Protein AF-A0A1J3EEC4-F1 (afdb_monomer_lite)

Sequence (101 aa):
VDYKSPPPPYVYSSPPPPYYSPSPKVEYKSPPPPYVYSSPPPPVYSPAPKVEYKSPPPPYVYSSPPPPYYSPSPKVDYKSPPPPYVYSSPPPPYYSPSPKV

Organism: Noccaea caerulescens (NCBI:txid107243)

Radius of gyration: 27.01 Å; chains: 1; bounding box: 49×53×60 Å

pLDDT: mean 74.0, std 7.55, range [48.78, 82.81]

Foldseek 3Di:
DPPDDDDPADADDDDAADADDEDDADADADADDADEDEDDDDDDDDDDDDDDDPDDDGDHDDDDHPDYDDDDYDDYDYPDDHDDHDYDYDDDDDDDPDDDD

InterPro domains:
  IPR006706 Extensin domain [PF04554] (3-34)
  IPR006706 Extensin domain [PF04554] (35-84)

Secondary structure (DSSP, 8-state):
----SPPPP-EEEPPPPPPBPPPPP--BSSPPPPPEEEPPPPP-PPPPPPP--SSPPPPPEEEPPPPPPBPPPPP--BSSPPPPPEEEPPPPP--PPPPP-

Structure (mmCIF, N/CA/C/O backbone):
data_AF-A0A1J3EEC4-F1
#
_entry.id   AF-A0A1J3EEC4-F1
#
loop_
_atom_site.group_PDB
_atom_site.id
_atom_site.type_symbol
_atom_site.label_atom_id
_atom_site.label_alt_id
_atom_site.label_comp_id
_atom_site.label_asym_id
_atom_site.label_entity_id
_atom_site.label_seq_id
_atom_site.pdbx_PDB_ins_code
_atom_site.Cartn_x
_atom_site.Cartn_y
_atom_site.Cartn_z
_atom_site.occupancy
_atom_site.B_iso_or_equiv
_atom_site.auth_seq_id
_atom_site.auth_comp_id
_atom_site.auth_asym_id
_atom_site.auth_atom_id
_atom_site.pdbx_PDB_model_num
ATOM 1 N N . VAL A 1 1 ? 34.450 -30.167 21.405 1.00 49.50 1 VAL A N 1
ATOM 2 C CA . VAL A 1 1 ? 33.981 -28.772 21.542 1.00 49.50 1 VAL A CA 1
ATOM 3 C C . VAL A 1 1 ? 32.694 -28.837 22.336 1.00 49.50 1 VAL A C 1
ATOM 5 O O . VAL A 1 1 ? 31.651 -29.134 21.768 1.00 49.50 1 VAL A O 1
ATOM 8 N N . ASP A 1 2 ? 32.792 -28.713 23.655 1.00 48.78 2 ASP A N 1
ATOM 9 C CA . ASP A 1 2 ? 31.638 -28.719 24.552 1.00 48.78 2 ASP A CA 1
ATOM 10 C C . ASP A 1 2 ? 30.780 -27.483 24.275 1.00 48.78 2 ASP A C 1
ATOM 12 O O . ASP A 1 2 ? 31.132 -26.362 24.650 1.00 48.78 2 ASP A O 1
ATOM 16 N N . TYR A 1 3 ? 29.668 -27.675 23.564 1.00 50.53 3 TYR A N 1
ATOM 17 C CA . TYR A 1 3 ? 28.681 -26.623 23.355 1.00 50.53 3 TYR A CA 1
ATOM 18 C C . TYR A 1 3 ? 27.953 -26.373 24.679 1.00 50.53 3 TYR A C 1
ATOM 20 O O . TYR A 1 3 ? 26.975 -27.032 25.026 1.00 50.53 3 TYR A O 1
ATOM 28 N N . LYS A 1 4 ? 28.483 -25.413 25.441 1.00 62.03 4 LYS A N 1
ATOM 29 C CA . LYS A 1 4 ? 27.794 -24.743 26.547 1.00 62.03 4 LYS A CA 1
ATOM 30 C C . LYS A 1 4 ? 26.421 -24.282 26.060 1.00 62.03 4 LYS A C 1
ATOM 32 O O . LYS A 1 4 ? 26.376 -23.576 25.065 1.00 62.03 4 LYS A O 1
ATOM 37 N N . SER A 1 5 ? 25.378 -24.727 26.770 1.00 65.62 5 SER A N 1
ATOM 38 C CA . SER A 1 5 ? 23.954 -24.338 26.759 1.00 65.62 5 SER A CA 1
ATOM 39 C C . SER A 1 5 ? 23.400 -23.676 25.481 1.00 65.62 5 SER A C 1
ATOM 41 O O . SER A 1 5 ? 23.916 -22.640 25.066 1.00 65.62 5 SER A O 1
ATOM 43 N N . PRO A 1 6 ? 22.278 -24.162 24.906 1.00 71.69 6 PRO A N 1
ATOM 44 C CA . PRO A 1 6 ? 21.654 -23.503 23.758 1.00 71.69 6 PRO A CA 1
ATOM 45 C C . PRO A 1 6 ? 21.379 -22.016 24.055 1.00 71.69 6 PRO A C 1
ATOM 47 O O . PRO A 1 6 ? 21.034 -21.680 25.196 1.00 71.69 6 PRO A O 1
ATOM 50 N N . PRO A 1 7 ? 21.549 -21.120 23.062 1.00 72.50 7 PRO A N 1
ATOM 51 C CA . PRO A 1 7 ? 21.265 -19.705 23.245 1.00 72.50 7 PRO A CA 1
ATOM 52 C C . PRO A 1 7 ? 19.791 -19.513 23.627 1.00 72.50 7 PRO A C 1
ATOM 54 O O . PRO A 1 7 ? 18.935 -20.279 23.171 1.00 72.50 7 PRO A O 1
ATOM 57 N N . PRO A 1 8 ? 19.474 -18.503 24.455 1.00 75.25 8 PRO A N 1
ATOM 58 C CA . PRO A 1 8 ? 18.093 -18.202 24.791 1.00 75.25 8 PRO A CA 1
ATOM 59 C C . PRO A 1 8 ? 17.295 -17.875 23.517 1.00 75.25 8 PRO A C 1
ATOM 61 O O . PRO A 1 8 ? 17.864 -17.351 22.552 1.00 75.25 8 PRO A O 1
ATOM 64 N N . PRO A 1 9 ? 15.982 -18.168 23.498 1.00 77.38 9 PRO A N 1
ATOM 65 C CA . PRO A 1 9 ? 15.130 -17.820 22.370 1.00 77.38 9 PRO A CA 1
ATOM 66 C C . PRO A 1 9 ? 15.186 -16.313 22.121 1.00 77.38 9 PRO A C 1
ATOM 68 O O . PRO A 1 9 ? 15.101 -15.507 23.050 1.00 77.38 9 PRO A O 1
ATOM 71 N N . TYR A 1 10 ? 15.331 -15.934 20.852 1.00 79.06 10 TYR A N 1
ATOM 72 C CA . TYR A 1 10 ? 15.277 -14.533 20.464 1.00 79.06 10 TYR A CA 1
ATOM 73 C C . TYR A 1 10 ? 13.835 -14.038 20.589 1.00 79.06 10 TYR A C 1
ATOM 75 O O . TYR A 1 10 ? 12.943 -14.511 19.882 1.00 79.06 10 TYR A O 1
ATOM 83 N N . VAL A 1 11 ? 13.619 -13.089 21.501 1.00 77.38 11 VAL A N 1
ATOM 84 C CA . VAL A 1 11 ? 12.331 -12.418 21.681 1.00 77.38 11 VAL A CA 1
ATOM 85 C C . VAL A 1 11 ? 12.373 -11.106 20.919 1.00 77.38 11 VAL A C 1
ATOM 87 O O . VAL A 1 11 ? 1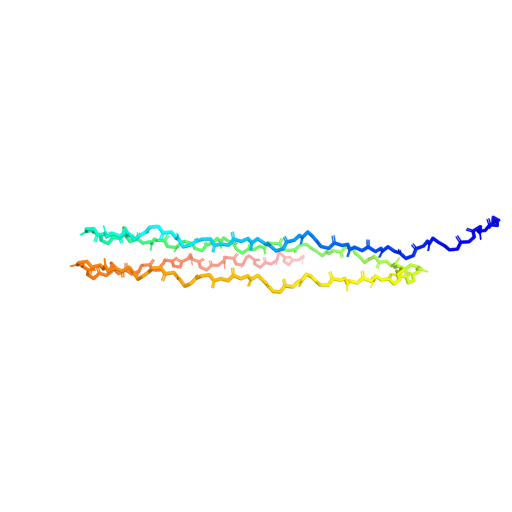3.144 -10.205 21.252 1.00 77.38 11 VAL A O 1
ATOM 90 N N . TYR A 1 12 ? 11.533 -11.002 19.896 1.00 80.94 12 TYR A N 1
ATOM 91 C CA . TYR A 1 12 ? 11.360 -9.767 19.151 1.00 80.94 12 TYR A CA 1
ATOM 92 C C . TYR A 1 12 ? 10.124 -9.026 19.652 1.00 80.94 12 TYR A C 1
ATOM 94 O O . TYR A 1 12 ? 8.992 -9.479 19.465 1.00 80.94 12 TYR A O 1
ATOM 102 N N . SER A 1 13 ? 10.350 -7.870 20.270 1.00 76.62 13 SER A N 1
ATOM 103 C CA . SER A 1 13 ? 9.287 -6.931 20.617 1.00 76.62 13 SER A CA 1
ATOM 104 C C . SER A 1 13 ? 9.128 -5.924 19.488 1.00 76.62 13 SER A C 1
ATOM 106 O O . SER A 1 13 ? 10.042 -5.149 19.206 1.00 76.62 13 SER A O 1
ATOM 108 N N . SER A 1 14 ? 7.960 -5.928 18.851 1.00 78.25 14 SER A N 1
ATOM 109 C CA . SER A 1 14 ? 7.629 -4.907 17.859 1.00 78.25 14 SER A CA 1
ATOM 110 C C . SER A 1 14 ? 7.499 -3.533 18.541 1.00 78.25 14 SER A C 1
ATOM 112 O O . SER A 1 14 ? 6.987 -3.462 19.663 1.00 78.25 14 SER A O 1
ATOM 114 N N . PRO A 1 15 ? 7.936 -2.435 17.898 1.00 82.81 15 PRO A N 1
ATOM 115 C CA . PRO A 1 15 ? 7.689 -1.084 18.400 1.00 82.81 15 PRO A CA 1
ATOM 116 C C . PRO A 1 15 ? 6.176 -0.794 18.509 1.00 82.81 15 PRO A C 1
ATOM 118 O O . PRO A 1 15 ? 5.374 -1.479 17.864 1.00 82.81 15 PRO A O 1
ATOM 121 N N . PRO A 1 16 ? 5.761 0.210 19.309 1.00 80.75 16 PRO A N 1
ATOM 122 C CA . PRO A 1 16 ? 4.352 0.582 19.431 1.00 80.75 16 PRO A CA 1
ATOM 123 C C . PRO A 1 16 ? 3.757 0.971 18.068 1.00 80.75 16 PRO A C 1
ATOM 125 O O . PRO A 1 16 ? 4.478 1.495 17.211 1.00 80.75 16 PRO A O 1
ATOM 128 N N . PRO A 1 17 ? 2.447 0.740 17.856 1.00 79.94 17 PRO A N 1
ATOM 129 C CA . PRO A 1 17 ? 1.816 1.085 16.594 1.00 79.94 17 PRO A CA 1
ATOM 130 C C . PRO A 1 17 ? 1.835 2.608 16.375 1.00 79.94 17 PRO A C 1
ATOM 132 O O . PRO A 1 17 ? 1.683 3.376 17.331 1.00 79.94 17 PRO A O 1
ATOM 135 N N . PRO A 1 18 ? 1.995 3.067 15.123 1.00 81.44 18 PRO A N 1
ATOM 136 C CA . PRO A 1 18 ? 1.898 4.482 14.792 1.00 81.44 18 PRO A CA 1
ATOM 137 C C . PRO A 1 18 ? 0.485 5.014 15.066 1.00 81.44 18 PRO A C 1
ATOM 139 O O . PRO A 1 18 ? -0.512 4.340 14.805 1.00 81.44 18 PRO A O 1
ATOM 142 N N . TYR A 1 19 ? 0.409 6.251 15.561 1.00 77.00 19 TYR A N 1
ATOM 143 C CA . TYR A 1 19 ? -0.846 6.983 15.710 1.00 77.00 19 TYR A CA 1
ATOM 144 C C . TYR A 1 19 ? -1.049 7.927 14.522 1.00 77.00 19 TYR A C 1
ATOM 146 O O . TYR A 1 19 ? -0.196 8.774 14.248 1.00 77.00 19 TYR A O 1
ATOM 154 N N . TYR A 1 20 ? -2.187 7.797 13.833 1.00 76.56 20 TYR A N 1
ATOM 155 C CA . TYR A 1 20 ? -2.533 8.627 12.678 1.00 76.56 20 TYR A CA 1
ATOM 156 C C . TYR A 1 20 ? -3.651 9.613 13.024 1.00 76.56 20 TYR A C 1
ATOM 158 O O . TYR A 1 20 ? -4.809 9.235 13.219 1.00 76.56 20 TYR A O 1
ATOM 166 N N . SER A 1 21 ? -3.300 10.898 13.054 1.00 76.06 21 SER A N 1
ATOM 167 C CA . SER A 1 21 ? -4.261 12.000 13.154 1.00 76.06 21 SER A CA 1
ATOM 168 C C . SER A 1 21 ? -4.857 12.342 11.783 1.00 76.06 21 SER A C 1
ATOM 170 O O . SER A 1 21 ? -4.154 12.243 10.773 1.00 76.06 21 SER A O 1
ATOM 172 N N . PRO A 1 22 ? -6.127 12.788 11.719 1.00 76.38 22 PRO A N 1
ATOM 173 C CA . PRO A 1 22 ? -6.727 13.220 10.464 1.00 76.38 22 PRO A CA 1
ATOM 174 C C . PRO A 1 22 ? -6.019 14.471 9.927 1.00 76.38 22 PRO A C 1
ATOM 176 O O . PRO A 1 22 ? -5.754 15.424 10.661 1.00 76.38 22 PRO A O 1
ATOM 179 N N . SER A 1 23 ? -5.721 14.472 8.630 1.00 77.62 23 SER A N 1
ATOM 180 C CA . SER A 1 23 ? -5.196 15.639 7.915 1.00 77.62 23 SER A CA 1
ATOM 181 C C . SER A 1 23 ? -6.267 16.736 7.765 1.00 77.62 23 SER A C 1
ATOM 183 O O . SER A 1 23 ? -7.463 16.432 7.813 1.00 77.62 23 SER A O 1
ATOM 185 N N . PRO A 1 24 ? -5.884 18.014 7.569 1.00 77.62 24 PRO A N 1
ATOM 186 C CA . PRO A 1 24 ? -6.843 19.081 7.281 1.00 77.62 24 PRO A CA 1
ATOM 187 C C . PRO A 1 24 ? -7.637 18.805 5.994 1.00 77.62 24 PRO A C 1
ATOM 189 O O . PRO A 1 24 ? -7.147 18.154 5.071 1.00 77.62 24 PRO A O 1
ATOM 192 N N . LYS A 1 25 ? -8.870 19.326 5.924 1.00 75.56 25 LYS A N 1
ATOM 193 C CA . LYS A 1 25 ? -9.688 19.281 4.701 1.00 75.56 25 LYS A CA 1
ATOM 194 C C . LYS A 1 25 ? -9.034 20.149 3.628 1.00 75.56 25 LYS A C 1
ATOM 196 O O . LYS A 1 25 ? -8.803 21.333 3.860 1.00 75.56 25 LYS A O 1
ATOM 201 N N . VAL A 1 26 ? -8.768 19.565 2.464 1.00 78.25 26 VAL A N 1
ATOM 202 C CA . VAL A 1 26 ? -8.223 20.273 1.302 1.00 78.25 26 VAL A CA 1
ATOM 203 C C . VAL A 1 26 ? -9.319 20.387 0.248 1.00 78.25 26 VAL A C 1
ATOM 205 O O . VAL A 1 26 ? -9.883 19.378 -0.167 1.00 78.25 26 VAL A O 1
ATOM 208 N N . GLU A 1 27 ? -9.616 21.613 -0.180 1.00 77.56 27 GLU A N 1
ATOM 209 C CA . GLU A 1 27 ? -10.509 21.878 -1.310 1.00 77.56 27 GLU A CA 1
ATOM 210 C C . GLU A 1 27 ? -9.654 22.112 -2.561 1.00 77.56 27 GLU A C 1
ATOM 212 O O . GLU A 1 27 ? -8.887 23.079 -2.639 1.00 77.56 27 GLU A O 1
ATOM 217 N N . TYR A 1 28 ? -9.760 21.215 -3.543 1.00 74.75 28 TYR A N 1
ATOM 218 C CA . TYR A 1 28 ? -9.003 21.328 -4.788 1.00 74.75 28 TYR A CA 1
ATOM 219 C C . TYR A 1 28 ? -9.812 22.098 -5.829 1.00 74.75 28 TYR A C 1
ATOM 221 O O . TYR A 1 28 ? -10.919 21.714 -6.205 1.00 74.75 28 TYR A O 1
ATOM 229 N N . LYS A 1 29 ? -9.231 23.193 -6.330 1.00 78.94 29 LYS A N 1
ATOM 230 C CA . LYS A 1 29 ? -9.844 24.005 -7.394 1.00 78.94 29 LYS A CA 1
ATOM 231 C C . LYS A 1 29 ? -9.757 23.350 -8.773 1.00 78.94 29 LYS A C 1
ATOM 233 O O . LYS A 1 29 ? -10.633 23.584 -9.594 1.00 78.94 29 LYS A O 1
ATOM 238 N N . SER A 1 30 ? -8.730 22.535 -9.002 1.00 74.38 30 SER A N 1
ATOM 239 C CA . SER A 1 30 ? -8.461 21.886 -10.286 1.00 74.38 30 SER A CA 1
ATOM 240 C C . SER A 1 30 ? -8.105 20.417 -10.070 1.00 74.38 30 SER A C 1
ATOM 242 O O . SER A 1 30 ? -7.503 20.092 -9.040 1.00 74.38 30 SER A O 1
ATOM 244 N N . PRO A 1 31 ? -8.450 19.528 -11.016 1.00 75.44 31 PRO A N 1
ATOM 245 C CA . PRO A 1 31 ? -8.033 18.139 -10.941 1.00 75.44 31 PRO A CA 1
ATOM 246 C C . PRO A 1 31 ? -6.507 18.031 -11.153 1.00 75.44 31 PRO A C 1
ATOM 248 O O . PRO A 1 31 ? -5.906 18.925 -11.759 1.00 75.44 31 PRO A O 1
ATOM 251 N N . PRO A 1 32 ? -5.856 16.962 -10.655 1.00 75.88 32 PRO A N 1
ATOM 252 C CA . PRO A 1 32 ? -4.441 16.710 -10.925 1.00 75.88 32 PRO A CA 1
ATOM 253 C C . PRO A 1 32 ? -4.195 16.527 -12.435 1.00 75.88 32 PRO A C 1
ATOM 255 O O . PRO A 1 32 ? -5.125 16.173 -13.161 1.00 75.88 32 PRO A O 1
ATOM 258 N N . PRO A 1 33 ? -2.965 16.750 -12.933 1.00 78.56 33 PRO A N 1
ATOM 259 C CA . PRO A 1 33 ? -2.636 16.511 -14.337 1.00 78.56 33 PRO A CA 1
ATOM 260 C C . PRO A 1 33 ? -2.794 15.023 -14.713 1.00 78.56 33 PRO A C 1
ATOM 262 O O . PRO A 1 33 ? -2.703 14.158 -13.836 1.00 78.56 33 PRO A O 1
ATOM 265 N N . PRO A 1 34 ? -3.006 14.702 -16.005 1.00 78.12 34 PRO A N 1
ATOM 266 C CA . PRO A 1 34 ? -3.095 13.321 -16.465 1.00 78.12 34 PRO A CA 1
ATOM 267 C C . PRO A 1 34 ? -1.800 12.564 -16.161 1.00 78.12 34 PRO A C 1
ATOM 269 O O . PRO A 1 34 ? -0.697 13.029 -16.453 1.00 78.12 34 PRO A O 1
ATOM 272 N N . TYR A 1 35 ? -1.951 11.378 -15.575 1.00 78.25 35 TYR A N 1
ATOM 273 C CA . TYR A 1 35 ? -0.838 10.482 -15.297 1.00 78.25 35 TYR A CA 1
ATOM 274 C C . TYR A 1 35 ? -0.563 9.597 -16.517 1.00 78.25 35 TYR A C 1
ATOM 276 O O . TYR A 1 35 ? -1.464 8.910 -17.000 1.00 78.25 35 TYR A O 1
ATOM 284 N N . VAL A 1 36 ? 0.684 9.606 -16.993 1.00 78.06 36 VAL A N 1
ATOM 285 C CA . VAL A 1 36 ? 1.164 8.723 -18.062 1.00 78.06 36 VAL A CA 1
ATOM 286 C C . VAL A 1 36 ? 1.990 7.614 -17.429 1.00 78.06 36 VAL A C 1
ATOM 288 O O . VAL A 1 36 ? 3.003 7.878 -16.780 1.00 78.06 36 VAL A O 1
ATOM 291 N N . TYR A 1 37 ? 1.553 6.372 -17.623 1.00 78.00 37 TYR A N 1
ATOM 292 C CA . TYR A 1 37 ? 2.275 5.198 -17.149 1.00 78.00 37 TYR A CA 1
ATOM 293 C C . TYR A 1 37 ? 3.032 4.534 -18.300 1.00 78.00 37 TYR A C 1
ATOM 295 O O . TYR A 1 37 ? 2.422 4.099 -19.278 1.00 78.00 37 TYR A O 1
ATOM 303 N N . SER A 1 38 ? 4.351 4.416 -18.143 1.00 73.62 38 SER A N 1
ATOM 304 C CA . SER A 1 38 ? 5.225 3.642 -19.029 1.00 73.62 38 SER A CA 1
ATOM 305 C C . SER A 1 38 ? 5.674 2.379 -18.304 1.00 73.62 38 SER A C 1
ATOM 307 O O . SER A 1 38 ? 6.205 2.458 -17.195 1.00 73.62 38 SER A O 1
ATOM 309 N N . SER A 1 39 ? 5.471 1.213 -18.919 1.00 73.50 39 SER A N 1
ATOM 310 C CA . SER A 1 39 ? 5.890 -0.051 -18.301 1.00 73.50 39 SER A CA 1
ATOM 311 C C . SER A 1 39 ? 7.417 -0.205 -18.385 1.00 73.50 39 SER A C 1
ATOM 313 O O . SER A 1 39 ? 7.975 -0.022 -19.471 1.00 73.50 39 SER A O 1
ATOM 315 N N . PRO A 1 40 ? 8.105 -0.535 -17.277 1.00 78.69 40 PRO A N 1
ATOM 316 C CA . PRO A 1 40 ? 9.535 -0.825 -17.307 1.00 78.69 40 PRO A CA 1
ATOM 317 C C . PRO A 1 40 ? 9.820 -2.122 -18.094 1.00 78.69 40 PRO A C 1
ATOM 319 O O . PRO A 1 40 ? 8.932 -2.971 -18.220 1.00 78.69 40 PRO A O 1
ATOM 322 N N . PRO A 1 41 ? 11.044 -2.302 -18.625 1.00 76.12 41 PRO A N 1
ATOM 323 C CA . PRO A 1 41 ? 11.439 -3.532 -19.310 1.00 76.12 41 PRO A CA 1
ATOM 324 C C . PRO A 1 41 ? 11.400 -4.750 -18.366 1.00 76.12 41 PRO A C 1
ATOM 326 O O . PRO A 1 41 ? 11.576 -4.592 -17.153 1.00 76.12 41 PRO A O 1
ATOM 329 N N . PRO A 1 42 ? 11.183 -5.970 -18.897 1.00 73.75 42 PRO A N 1
ATOM 330 C CA . PRO A 1 42 ? 11.081 -7.171 -18.077 1.00 73.75 42 PRO A CA 1
ATOM 331 C C . PRO A 1 42 ? 12.413 -7.487 -17.372 1.00 73.75 42 PRO A C 1
ATOM 333 O O . PRO A 1 42 ? 13.479 -7.335 -17.976 1.00 73.75 42 PRO A O 1
ATOM 336 N N . PRO A 1 43 ? 12.377 -7.949 -16.108 1.00 76.00 43 PRO A N 1
ATOM 337 C CA . PRO A 1 43 ? 13.580 -8.330 -15.380 1.00 76.00 43 PRO A CA 1
ATOM 338 C C . PRO A 1 43 ? 14.234 -9.572 -15.998 1.00 76.00 43 PRO A C 1
ATOM 340 O O . PRO A 1 43 ? 13.563 -10.550 -16.330 1.00 76.00 43 PRO A O 1
ATOM 343 N N . VAL A 1 44 ? 15.564 -9.551 -16.100 1.00 73.69 44 VAL A N 1
ATOM 344 C CA . VAL A 1 44 ? 16.372 -10.723 -16.463 1.00 73.69 44 VAL A CA 1
ATOM 345 C C . VAL A 1 44 ? 16.758 -11.446 -15.175 1.00 73.69 44 VAL A C 1
ATOM 347 O O . VAL A 1 44 ? 17.485 -10.897 -14.349 1.00 73.69 44 VAL A O 1
ATOM 350 N N . TYR A 1 45 ? 16.260 -12.669 -14.993 1.00 61.34 45 TYR A N 1
ATOM 351 C CA . TYR A 1 45 ? 16.588 -13.496 -13.832 1.00 61.34 45 TYR A CA 1
ATOM 352 C C . TYR A 1 45 ? 17.723 -14.472 -14.150 1.00 61.34 45 TYR A C 1
ATOM 354 O O . TYR A 1 45 ? 17.647 -15.235 -15.111 1.00 61.34 45 TYR A O 1
ATOM 362 N N . SER A 1 46 ? 18.741 -14.484 -13.289 1.00 67.12 46 SER A N 1
ATOM 363 C CA . SER A 1 46 ? 19.778 -15.519 -13.247 1.00 67.12 46 SER A CA 1
ATOM 364 C C . SER A 1 46 ? 19.437 -16.567 -12.181 1.00 67.12 46 SER A C 1
ATOM 366 O O . SER A 1 46 ? 18.880 -16.210 -11.138 1.00 67.12 46 SER A O 1
ATOM 368 N N . PRO A 1 47 ? 19.771 -17.852 -12.395 1.00 71.94 47 PRO A N 1
ATOM 369 C CA . PRO A 1 47 ? 19.490 -18.902 -11.423 1.00 71.94 47 PRO A CA 1
ATOM 370 C C . PRO A 1 47 ? 20.294 -18.690 -10.133 1.00 71.94 47 PRO A C 1
ATOM 372 O O . PRO A 1 47 ? 21.512 -18.515 -10.164 1.00 71.94 47 PRO A O 1
ATOM 375 N N . ALA A 1 48 ? 19.603 -18.713 -8.992 1.00 72.88 48 ALA A N 1
ATOM 376 C CA . ALA A 1 48 ? 20.225 -18.599 -7.678 1.00 72.88 48 ALA A CA 1
ATOM 377 C C . ALA A 1 48 ? 20.902 -19.923 -7.259 1.00 72.88 48 ALA A C 1
ATOM 379 O O . ALA A 1 48 ? 20.389 -21.004 -7.572 1.00 72.88 48 ALA A O 1
ATOM 380 N N . PRO A 1 49 ? 22.034 -19.871 -6.533 1.00 75.06 49 PRO A N 1
ATOM 381 C CA . PRO A 1 49 ? 22.695 -21.062 -6.007 1.00 75.06 49 PRO A CA 1
ATOM 382 C C . PRO A 1 49 ? 21.836 -21.755 -4.939 1.00 75.06 49 PRO A C 1
ATOM 384 O O . PRO A 1 49 ? 21.158 -21.106 -4.142 1.00 75.06 49 PRO A O 1
ATOM 387 N N . LYS A 1 50 ? 21.890 -23.091 -4.901 1.00 66.12 50 LYS A N 1
ATOM 388 C CA . LYS A 1 50 ? 21.231 -23.891 -3.860 1.00 66.12 50 LYS A CA 1
ATOM 389 C C . LYS A 1 50 ? 22.007 -23.767 -2.550 1.00 66.12 50 LYS A C 1
ATOM 391 O O . LYS A 1 50 ? 23.178 -24.128 -2.490 1.00 66.12 50 LYS A O 1
ATOM 396 N N . VAL A 1 51 ? 21.341 -23.266 -1.513 1.00 77.44 51 VAL A N 1
ATOM 397 C CA . VAL A 1 51 ? 21.876 -23.201 -0.149 1.00 77.44 51 VAL A CA 1
ATOM 398 C C . VAL A 1 51 ? 21.325 -24.379 0.644 1.00 77.44 51 VAL A C 1
ATOM 400 O O . VAL A 1 51 ? 20.113 -24.573 0.710 1.00 77.44 51 VAL A O 1
ATOM 403 N N . GLU A 1 52 ? 22.219 -25.155 1.249 1.00 76.19 52 GLU A N 1
ATOM 404 C CA . GLU A 1 52 ? 21.877 -26.329 2.049 1.00 76.19 52 GLU A CA 1
ATOM 405 C C . GLU A 1 52 ? 22.105 -26.013 3.534 1.00 76.19 52 GLU A C 1
ATOM 407 O O . GLU A 1 52 ? 23.233 -25.781 3.977 1.00 76.19 52 GLU A O 1
ATOM 412 N N . TYR A 1 53 ? 21.019 -25.942 4.306 1.00 63.22 53 TYR A N 1
ATOM 413 C CA . TYR A 1 53 ? 21.068 -25.626 5.735 1.00 63.22 53 TYR A CA 1
ATOM 414 C C . TYR A 1 53 ? 21.236 -26.906 6.563 1.00 63.22 53 TYR A C 1
ATOM 416 O O . TYR A 1 53 ? 20.394 -27.797 6.524 1.00 63.22 53 TYR A O 1
ATOM 424 N N . LYS A 1 54 ? 22.324 -26.988 7.341 1.00 72.69 54 LYS A N 1
ATOM 425 C CA . LYS A 1 54 ? 22.689 -28.171 8.152 1.00 72.69 54 LYS A CA 1
ATOM 426 C C . LYS A 1 54 ? 22.020 -28.248 9.533 1.00 72.69 54 LYS A C 1
ATOM 428 O O . LYS A 1 54 ? 22.226 -29.220 10.248 1.00 72.69 54 LYS A O 1
ATOM 433 N N . SER A 1 55 ? 21.254 -27.237 9.934 1.00 69.44 55 SER A N 1
ATOM 434 C CA . SER A 1 55 ? 20.573 -27.195 11.234 1.00 69.44 55 SER A CA 1
ATOM 435 C C . SER A 1 55 ? 19.222 -26.504 11.091 1.00 69.44 55 SER A C 1
ATOM 437 O O . SER A 1 55 ? 19.140 -25.527 10.338 1.00 69.44 55 SER A O 1
ATOM 439 N N . PRO A 1 56 ? 18.180 -26.943 11.824 1.00 74.75 56 PRO A N 1
ATOM 440 C CA . PRO A 1 56 ? 16.959 -26.162 11.931 1.00 74.75 56 PRO A CA 1
ATOM 441 C C . PRO A 1 56 ? 17.273 -24.799 12.579 1.00 74.75 56 PRO A C 1
ATOM 443 O O . PRO A 1 56 ? 18.119 -24.734 13.482 1.00 74.75 56 PRO A O 1
ATOM 446 N N . PRO A 1 57 ? 16.637 -23.707 12.120 1.00 73.62 57 PRO A N 1
ATOM 447 C CA . PRO A 1 57 ? 16.732 -22.415 12.785 1.00 73.62 57 PRO A CA 1
ATOM 448 C C . PRO A 1 57 ? 16.090 -22.491 14.181 1.00 73.62 57 PRO A C 1
ATOM 450 O O . PRO A 1 57 ? 15.166 -23.281 14.394 1.00 73.62 57 PRO A O 1
ATOM 453 N N . PRO A 1 58 ? 16.562 -21.683 15.144 1.00 75.94 58 PRO A N 1
ATOM 454 C CA . PRO A 1 58 ? 15.956 -21.623 16.468 1.00 75.94 58 PRO A CA 1
ATOM 455 C C . PRO A 1 58 ? 14.495 -21.141 16.395 1.00 75.94 58 PRO A C 1
ATOM 457 O O . PRO A 1 58 ? 14.134 -20.408 15.468 1.00 75.94 58 PRO A O 1
ATOM 460 N N . PRO A 1 59 ? 13.649 -21.514 17.375 1.00 76.69 59 PRO A N 1
ATOM 461 C CA . PRO A 1 59 ? 12.266 -21.059 17.424 1.00 76.69 59 PRO A CA 1
ATOM 462 C C . PRO A 1 59 ? 12.209 -19.539 17.617 1.00 76.69 59 PRO A C 1
ATOM 464 O O . PRO A 1 59 ? 12.813 -18.989 18.539 1.00 76.69 59 PRO A O 1
ATOM 467 N N . TYR A 1 60 ? 11.464 -18.868 16.740 1.00 76.12 60 TYR A N 1
ATOM 468 C CA . TYR A 1 60 ? 11.199 -17.436 16.813 1.00 76.12 60 TYR A CA 1
ATOM 469 C C . TYR A 1 60 ? 9.863 -17.194 17.516 1.00 76.12 60 TYR A C 1
ATOM 471 O O . TYR A 1 60 ? 8.831 -17.714 17.086 1.00 76.12 60 TYR A O 1
ATOM 479 N N . VAL A 1 61 ? 9.880 -16.402 18.589 1.00 79.44 61 VAL A N 1
ATOM 480 C CA . VAL A 1 61 ? 8.664 -15.990 19.299 1.00 79.44 61 VAL A CA 1
ATOM 481 C C . VAL A 1 61 ? 8.296 -14.585 18.838 1.00 79.44 61 VAL A C 1
ATOM 483 O O . VAL A 1 61 ? 9.022 -13.625 19.105 1.00 79.44 61 VAL A O 1
ATOM 486 N N . TYR A 1 62 ? 7.167 -14.480 18.134 1.00 80.44 62 TYR A N 1
ATOM 487 C CA . TYR A 1 62 ? 6.630 -13.213 17.652 1.00 80.44 62 TYR A CA 1
ATOM 488 C C . TYR A 1 62 ? 5.525 -12.706 18.575 1.00 80.44 62 TYR A C 1
ATOM 490 O O . TYR A 1 62 ? 4.485 -13.350 18.718 1.00 80.44 62 TYR A O 1
ATOM 498 N N . SER A 1 63 ? 5.738 -11.526 19.153 1.00 76.88 63 SER A N 1
ATOM 499 C CA . SER A 1 63 ? 4.704 -10.789 19.877 1.00 76.88 63 SER A CA 1
ATOM 500 C C . SER A 1 63 ? 4.160 -9.679 18.983 1.00 76.88 63 SER A C 1
ATOM 502 O O . SER A 1 63 ? 4.849 -8.690 18.706 1.00 76.88 63 SER A O 1
ATOM 504 N N . SER A 1 64 ? 2.918 -9.846 18.526 1.00 75.94 64 SER A N 1
ATOM 505 C CA . SER A 1 64 ? 2.229 -8.844 17.713 1.00 75.94 64 SER A CA 1
ATOM 506 C C . SER A 1 64 ? 1.856 -7.621 18.557 1.00 75.94 64 SER A C 1
ATOM 508 O O . SER A 1 64 ? 1.293 -7.786 19.644 1.00 75.94 64 SER A O 1
ATOM 510 N N . PRO A 1 65 ? 2.108 -6.394 18.072 1.00 82.00 65 PRO A N 1
ATOM 511 C CA . PRO A 1 65 ? 1.564 -5.200 18.701 1.00 82.00 65 PRO A CA 1
ATOM 512 C C . PRO A 1 65 ? 0.030 -5.155 18.525 1.00 82.00 65 PRO A C 1
ATOM 514 O O . PRO A 1 65 ? -0.506 -5.803 17.618 1.00 82.00 65 PRO A O 1
ATOM 517 N N . PRO A 1 66 ? -0.698 -4.391 19.361 1.00 81.62 66 PRO A N 1
ATOM 518 C CA . PRO A 1 66 ? -2.121 -4.137 19.143 1.00 81.62 66 PRO A CA 1
ATOM 519 C C . PRO A 1 66 ? -2.353 -3.445 17.787 1.00 81.62 66 PRO A C 1
ATOM 521 O O . PRO A 1 66 ? -1.451 -2.767 17.280 1.00 81.62 66 PRO A O 1
ATOM 524 N N . PRO A 1 67 ? -3.550 -3.594 17.188 1.00 78.75 67 PRO A N 1
ATOM 525 C CA . PRO A 1 67 ? -3.839 -2.998 15.893 1.00 78.75 67 PRO A CA 1
ATOM 526 C C . PRO A 1 67 ? -3.721 -1.465 15.955 1.00 78.75 67 PRO A C 1
ATOM 528 O O . PRO A 1 67 ? -4.129 -0.858 16.951 1.00 78.75 67 PRO A O 1
ATOM 531 N N . PRO A 1 68 ? -3.182 -0.822 14.904 1.00 81.12 68 PRO A N 1
ATOM 532 C CA . PRO A 1 68 ? -3.126 0.632 14.828 1.00 81.12 68 PRO A CA 1
ATOM 533 C C . PRO A 1 68 ? -4.532 1.240 14.815 1.00 81.12 68 PRO A C 1
ATOM 535 O O . PRO A 1 68 ? -5.459 0.706 14.204 1.00 81.12 68 PRO A O 1
ATOM 538 N N . TYR A 1 69 ? -4.678 2.382 15.487 1.00 78.94 69 TYR A N 1
ATOM 539 C CA . TYR A 1 69 ? -5.920 3.145 15.495 1.00 78.94 69 TYR A CA 1
ATOM 540 C C . TYR A 1 69 ? -5.935 4.132 14.325 1.00 78.94 69 TYR A C 1
ATOM 542 O O . TYR A 1 69 ? -5.035 4.966 14.195 1.00 78.94 69 TYR A O 1
ATOM 550 N N . TYR A 1 70 ? -6.976 4.053 13.495 1.00 77.25 70 TYR A N 1
ATOM 551 C CA . TYR A 1 70 ? -7.158 4.933 12.345 1.00 77.25 70 TYR A CA 1
ATOM 552 C C . TYR A 1 70 ? -8.358 5.847 12.560 1.00 77.25 70 TYR A C 1
ATOM 554 O O . TYR A 1 70 ? -9.491 5.391 12.706 1.00 77.25 70 TYR A O 1
ATOM 562 N N . SER A 1 71 ? -8.106 7.155 12.534 1.00 78.19 71 SER A N 1
ATOM 563 C CA . SER A 1 71 ? -9.180 8.138 12.398 1.00 78.19 71 SER A CA 1
ATOM 564 C C . SER A 1 71 ? -9.662 8.186 10.943 1.00 78.19 71 SER A C 1
ATOM 566 O O . SER A 1 71 ? -8.836 8.088 10.032 1.00 78.19 71 SER A O 1
ATOM 568 N N . PRO A 1 72 ? -10.971 8.368 10.690 1.00 77.62 72 PRO A N 1
ATOM 569 C CA . PRO A 1 72 ? -11.485 8.478 9.331 1.00 77.62 72 PRO A CA 1
ATOM 570 C C . PRO A 1 72 ? -10.883 9.690 8.612 1.00 77.62 72 PRO A C 1
ATOM 572 O O . PRO A 1 72 ? -10.785 10.786 9.171 1.00 77.62 72 PRO A O 1
ATOM 575 N N . SER A 1 73 ? -10.495 9.493 7.354 1.00 77.12 73 SER A N 1
ATOM 576 C CA . SER A 1 73 ? -9.960 10.560 6.511 1.00 77.12 73 SER A CA 1
ATOM 577 C C . SER A 1 73 ? -11.048 11.579 6.139 1.00 77.12 73 SER A C 1
ATOM 579 O O . SER A 1 73 ? -12.213 11.206 5.960 1.00 77.12 73 SER A O 1
ATOM 581 N N . PRO A 1 74 ? -10.699 12.870 5.996 1.00 80.56 74 PRO A N 1
ATOM 582 C CA . PRO A 1 74 ? -11.626 13.863 5.467 1.00 80.56 74 PRO A CA 1
ATOM 583 C C . PRO A 1 74 ? -12.066 13.507 4.040 1.00 80.56 74 PRO A C 1
ATOM 585 O O . PRO A 1 74 ? -11.293 12.960 3.255 1.00 80.56 74 PRO A O 1
ATOM 588 N N . LYS A 1 75 ? -13.312 13.854 3.695 1.00 79.62 75 LYS A N 1
ATOM 589 C CA . LYS A 1 75 ? -13.795 13.781 2.310 1.00 79.62 75 LYS A CA 1
ATOM 590 C C . LYS A 1 75 ? -13.111 14.865 1.474 1.00 79.62 75 LYS A C 1
ATOM 592 O O . LYS A 1 75 ? -12.920 15.978 1.962 1.00 79.62 75 LYS A O 1
ATOM 597 N N . VAL A 1 76 ? -12.752 14.518 0.240 1.00 80.19 76 VAL A N 1
ATOM 598 C CA . VAL A 1 76 ? -12.189 15.442 -0.748 1.00 80.19 76 VAL A CA 1
ATOM 599 C C . VAL A 1 76 ? -13.254 15.712 -1.799 1.00 80.19 76 VAL A C 1
ATOM 601 O O . VAL A 1 76 ? -13.743 14.777 -2.431 1.00 80.19 76 VAL A O 1
ATOM 604 N N . ASP A 1 77 ? -13.588 16.984 -1.981 1.00 78.88 77 ASP A N 1
ATOM 605 C CA . ASP A 1 77 ? -14.541 17.440 -2.986 1.00 78.88 77 ASP A CA 1
ATOM 606 C C . ASP A 1 77 ? -13.787 18.093 -4.154 1.00 78.88 77 ASP A C 1
ATOM 608 O O . ASP A 1 77 ? -12.948 18.979 -3.958 1.00 78.88 77 ASP A O 1
ATOM 612 N N . TYR A 1 78 ? -14.091 17.654 -5.378 1.00 78.44 78 TYR A N 1
ATOM 613 C CA . TYR A 1 78 ? -13.530 18.206 -6.612 1.00 78.44 78 TYR A CA 1
ATOM 614 C C . TYR A 1 78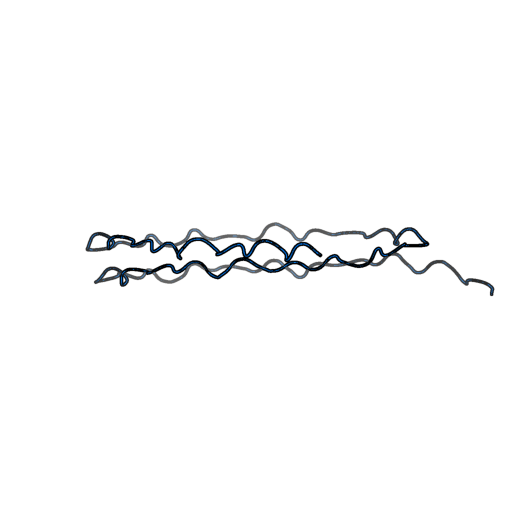 ? -14.590 19.017 -7.354 1.00 78.44 78 TYR A C 1
ATOM 616 O O . TYR A 1 78 ? -15.697 18.537 -7.587 1.00 78.44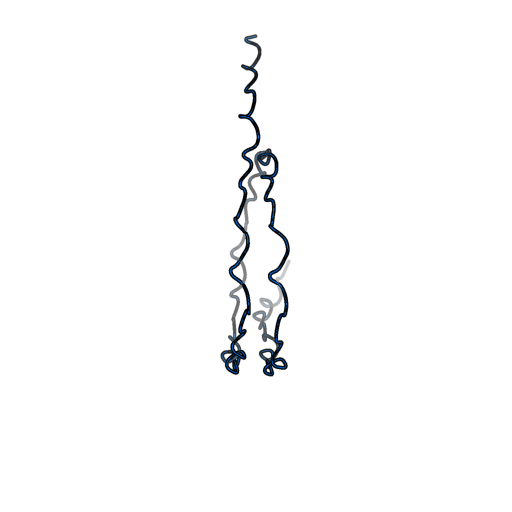 78 TYR A O 1
ATOM 624 N N . LYS A 1 79 ? -14.239 20.231 -7.796 1.00 82.69 79 LYS A N 1
ATOM 625 C CA . LYS A 1 79 ? -15.141 21.071 -8.613 1.00 82.69 79 LYS A CA 1
ATOM 626 C C . LYS A 1 79 ? -15.196 20.672 -10.087 1.00 82.69 79 LYS A C 1
ATOM 628 O O . LYS A 1 79 ? -15.943 21.264 -10.859 1.00 82.69 79 LYS A O 1
ATOM 633 N N . SER A 1 80 ? -14.371 19.723 -10.511 1.00 77.19 80 SER A N 1
ATOM 634 C CA . SER A 1 80 ? -14.231 19.318 -11.910 1.00 77.19 80 SER A CA 1
ATOM 635 C C . SER A 1 80 ? -13.991 17.812 -12.009 1.00 77.19 80 SER A C 1
ATOM 637 O O . SER A 1 80 ? -13.418 17.239 -11.078 1.00 77.19 80 SER A O 1
ATOM 639 N N . PRO A 1 81 ? -14.414 1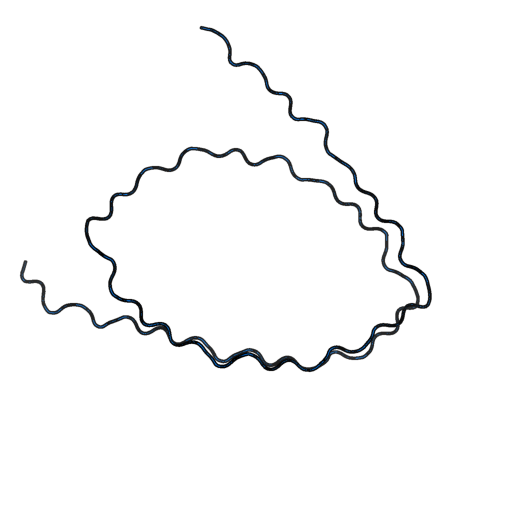7.164 -13.110 1.00 77.88 81 PRO A N 1
ATOM 640 C CA . PRO A 1 81 ? -14.172 15.740 -13.314 1.00 77.88 81 PRO A CA 1
ATOM 641 C C . PRO A 1 81 ? -12.665 15.431 -13.426 1.00 77.88 81 PRO A C 1
ATOM 643 O O . PRO A 1 81 ? -11.888 16.305 -13.828 1.00 77.88 81 PRO A O 1
ATOM 646 N N . PRO A 1 82 ? -12.233 14.199 -13.089 1.00 77.94 82 PRO A N 1
ATOM 647 C CA . PRO A 1 82 ? -10.846 13.778 -13.264 1.00 77.94 82 PRO A CA 1
ATOM 648 C C . PRO A 1 82 ? -10.471 13.696 -14.757 1.00 77.94 82 PRO A C 1
ATOM 650 O O . PRO A 1 82 ? -11.333 13.398 -15.589 1.00 77.94 82 PRO A O 1
ATOM 653 N N . PRO A 1 83 ? -9.199 13.938 -15.120 1.00 79.06 83 PRO A N 1
ATOM 654 C CA . PRO A 1 83 ? -8.735 13.799 -16.496 1.00 79.06 83 PRO A CA 1
ATOM 655 C C . PRO A 1 83 ? -8.717 12.325 -16.947 1.00 79.06 83 PRO A C 1
ATOM 657 O O . PRO A 1 83 ? -8.653 11.421 -16.109 1.00 79.06 83 PRO A O 1
ATOM 660 N N . PRO A 1 84 ? -8.716 12.062 -18.267 1.00 80.00 84 PRO A N 1
ATOM 661 C CA . PRO A 1 84 ? -8.582 10.709 -18.798 1.00 80.00 84 PRO A CA 1
ATOM 662 C C . PRO A 1 84 ? -7.197 10.111 -18.501 1.00 80.00 84 PRO A C 1
ATOM 664 O O . PRO A 1 84 ? -6.176 10.799 -18.567 1.00 80.00 84 PRO A O 1
ATOM 667 N N . TYR A 1 85 ? -7.169 8.808 -18.212 1.00 79.38 85 TYR A N 1
ATOM 668 C CA . TYR A 1 85 ? -5.939 8.024 -18.080 1.00 79.38 85 TYR A CA 1
ATOM 669 C C . TYR A 1 85 ? -5.464 7.531 -19.452 1.00 79.38 85 TYR A C 1
ATOM 671 O O . TYR A 1 85 ? -6.259 6.992 -20.224 1.00 79.38 85 TYR A O 1
ATOM 679 N N . VAL A 1 86 ? -4.169 7.691 -19.743 1.00 80.81 86 VAL A N 1
ATOM 680 C CA . VAL A 1 86 ? -3.546 7.237 -20.995 1.00 80.81 86 VAL A CA 1
ATOM 681 C C . VAL A 1 86 ? -2.545 6.1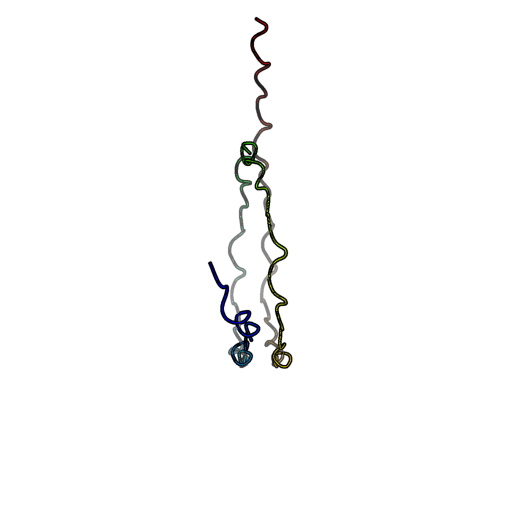28 -20.683 1.00 80.81 86 VAL A C 1
ATOM 683 O O . VAL A 1 86 ? -1.566 6.344 -19.967 1.00 80.81 86 VAL A O 1
ATOM 686 N N . TYR A 1 87 ? -2.794 4.940 -21.236 1.00 78.56 87 TYR A N 1
ATOM 687 C CA . TYR A 1 87 ? -1.914 3.781 -21.116 1.00 78.56 87 TYR A CA 1
ATOM 688 C C . TYR A 1 87 ? -1.099 3.588 -22.398 1.00 78.56 87 TYR A C 1
ATOM 690 O O . TYR A 1 87 ? -1.674 3.423 -23.474 1.00 78.56 87 TYR A O 1
ATOM 698 N N . SER A 1 88 ? 0.230 3.570 -22.266 1.00 75.56 88 SER A N 1
ATOM 699 C CA . SER A 1 88 ? 1.163 3.323 -23.370 1.00 75.56 88 SER A CA 1
ATOM 700 C C . SER A 1 88 ? 1.912 2.012 -23.131 1.00 75.56 88 SER A C 1
ATOM 702 O O . SER A 1 88 ? 2.764 1.924 -22.244 1.00 75.56 88 SER A O 1
ATOM 704 N N . SER A 1 89 ? 1.607 0.978 -23.921 1.00 70.81 89 SER A N 1
ATOM 705 C CA . SER A 1 89 ? 2.350 -0.286 -23.875 1.00 70.81 89 SER A CA 1
ATOM 706 C C . SER A 1 89 ? 3.702 -0.156 -24.581 1.00 70.81 89 SER A C 1
ATOM 708 O O . SER A 1 89 ? 3.754 0.381 -25.691 1.00 70.81 89 SER A O 1
ATOM 710 N N . PRO A 1 90 ? 4.795 -0.673 -23.992 1.00 75.00 90 PRO A N 1
ATOM 711 C CA . PRO A 1 90 ? 6.051 -0.812 -24.713 1.00 75.00 90 PRO A CA 1
ATOM 712 C C . PRO A 1 90 ? 5.903 -1.839 -25.855 1.00 75.00 90 PRO A C 1
ATOM 714 O O . PRO A 1 90 ? 5.055 -2.733 -25.775 1.00 75.00 90 PRO A O 1
ATOM 717 N N . PRO A 1 91 ? 6.721 -1.736 -26.918 1.00 73.56 91 PRO A N 1
ATOM 718 C CA . PRO A 1 91 ? 6.750 -2.727 -27.991 1.00 73.56 91 PRO A CA 1
ATOM 719 C C . PRO A 1 91 ? 7.126 -4.125 -27.457 1.00 73.56 91 PRO A C 1
ATOM 721 O O . PRO A 1 91 ? 7.823 -4.226 -26.443 1.00 73.56 91 PRO A O 1
ATOM 724 N N . PRO A 1 92 ? 6.685 -5.211 -28.123 1.00 70.38 92 PRO A N 1
ATOM 725 C CA . PRO A 1 92 ? 6.975 -6.571 -27.681 1.00 70.38 92 PRO A CA 1
ATOM 726 C C . PRO A 1 92 ? 8.489 -6.852 -27.679 1.00 70.38 92 PRO A C 1
ATOM 728 O O . PRO A 1 92 ? 9.208 -6.355 -28.552 1.00 70.38 92 PRO A O 1
ATOM 731 N N . PRO A 1 93 ? 8.993 -7.658 -26.725 1.00 69.12 93 PRO A N 1
ATOM 732 C CA . PRO A 1 93 ? 10.403 -8.020 -26.672 1.00 69.12 93 PRO A CA 1
ATOM 733 C C . PRO A 1 93 ? 10.810 -8.818 -27.916 1.00 69.12 93 PRO A C 1
ATOM 735 O O . PRO A 1 93 ? 10.139 -9.770 -28.316 1.00 69.12 93 PRO A O 1
ATOM 738 N N . TYR A 1 94 ? 11.945 -8.443 -28.507 1.00 60.25 94 TYR A N 1
ATOM 739 C CA . TYR A 1 94 ? 12.568 -9.201 -29.586 1.00 60.25 94 TYR A CA 1
ATOM 740 C C . TYR A 1 94 ? 13.298 -10.406 -28.983 1.00 60.25 94 TYR A C 1
ATOM 742 O O . TYR A 1 94 ? 14.335 -10.258 -28.336 1.00 60.25 94 TYR A O 1
ATOM 750 N N . TYR A 1 95 ? 12.756 -11.607 -29.177 1.00 59.38 95 TYR A N 1
ATOM 751 C CA . TYR A 1 95 ? 13.467 -12.840 -28.852 1.00 59.38 95 TYR A CA 1
ATOM 752 C C . TYR A 1 95 ? 14.384 -13.197 -30.020 1.00 59.38 95 TYR A C 1
ATOM 754 O O . TYR A 1 95 ? 13.928 -13.701 -31.045 1.00 59.38 95 TYR A O 1
ATOM 762 N N . SER A 1 96 ? 15.683 -12.938 -29.870 1.00 60.06 96 SER A N 1
ATOM 763 C CA . SER A 1 96 ? 16.679 -13.513 -30.775 1.00 60.06 96 SER A CA 1
ATOM 764 C C . SER A 1 96 ? 16.744 -15.024 -30.532 1.00 60.06 96 SER A C 1
ATOM 766 O O . SER A 1 96 ? 17.034 -15.432 -29.403 1.00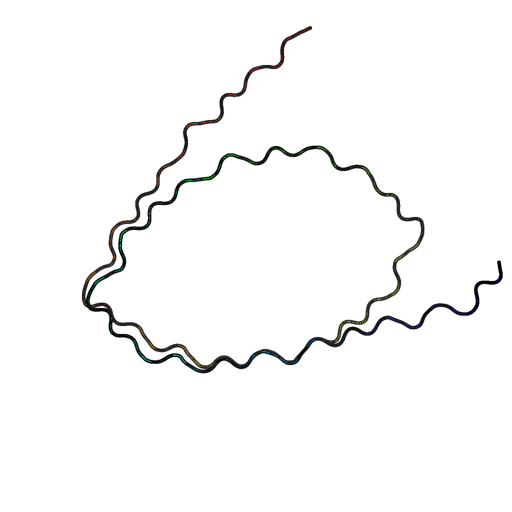 60.06 96 SER A O 1
ATOM 768 N N . PRO A 1 97 ? 16.477 -15.874 -31.542 1.00 65.19 97 PRO A N 1
ATOM 769 C CA . PRO A 1 97 ? 16.681 -17.307 -31.398 1.00 65.19 97 PRO A CA 1
ATOM 770 C C . PRO A 1 97 ? 18.159 -17.571 -31.092 1.00 65.19 97 PRO A C 1
ATOM 772 O O . PRO A 1 97 ? 19.042 -16.962 -31.698 1.00 65.19 97 PRO A O 1
ATOM 775 N N . SER A 1 98 ? 18.430 -18.461 -30.134 1.00 63.31 98 SER A N 1
ATOM 776 C CA . SER A 1 98 ? 19.799 -18.869 -29.820 1.00 63.31 98 SER A CA 1
ATOM 777 C C . SER A 1 98 ? 20.496 -19.374 -31.090 1.00 63.31 98 SER A C 1
ATOM 779 O O . SER A 1 98 ? 19.878 -20.141 -31.841 1.00 63.31 98 SER A O 1
ATOM 781 N N . PRO A 1 99 ? 21.759 -18.976 -31.342 1.00 60.53 99 PRO A N 1
ATOM 782 C CA . PRO A 1 99 ? 22.536 -19.536 -32.436 1.00 60.53 99 PRO A CA 1
ATOM 783 C C . PRO A 1 99 ? 22.552 -21.057 -32.285 1.00 60.53 99 PRO A C 1
ATOM 785 O O . PRO A 1 99 ? 22.908 -21.573 -31.224 1.00 60.53 99 PRO A O 1
ATOM 788 N N . LYS A 1 100 ? 22.115 -21.774 -33.323 1.00 53.38 100 LYS A N 1
ATOM 789 C CA . LYS A 1 100 ? 22.351 -23.215 -33.389 1.00 53.38 100 LYS A CA 1
ATOM 790 C C . LYS A 1 100 ? 23.842 -23.411 -33.661 1.00 53.38 100 LYS A C 1
ATOM 792 O O . LYS A 1 100 ? 24.373 -22.766 -34.562 1.00 53.38 100 LYS A O 1
ATOM 797 N N . VAL A 1 101 ? 24.463 -24.227 -32.809 1.00 51.59 101 VAL A N 1
ATOM 798 C CA . VAL A 1 101 ? 25.868 -24.660 -32.867 1.00 51.59 101 VAL A CA 1
ATOM 799 C C . VAL A 1 101 ? 26.163 -25.339 -34.197 1.00 51.59 101 VAL A C 1
ATOM 801 O O . VAL A 1 101 ? 25.282 -26.105 -34.651 1.00 51.59 101 VAL A O 1
#